Protein AF-A0A7C5N880-F1 (afdb_monomer)

Foldseek 3Di:
DDPPDDPVNVVVVLVPDDPVVVVVVVVVCVVVVVDDDDDDDDDLVVVLVVVVVVVDDPVVSVVSSVVCCPDPVND

Radius of gyration: 20.44 Å; Cα contacts (8 Å, |Δi|>4): 24; chains: 1; bounding box: 35×37×50 Å

Secondary structure (DSSP, 8-state):
------HHHHHHHHHTS-HHHHHHHHHHHHHTT-S-PPP-PPPHHHHHHHHHHTT--HHHHHHHHHHHHHSTTT-

Sequence (75 aa):
MSIDLKTKDIISLISQMSLNELEKVKNSLVERELYFKKFQKDDIENIINDFKREEYSNDFLTDLEEGLKKSSVYK

pLDDT: mean 88.52, std 11.67, range [37.34, 98.0]

Structure (mmCIF, N/CA/C/O backbone):
data_AF-A0A7C5N880-F1
#
_entry.id   AF-A0A7C5N880-F1
#
loop_
_atom_site.group_PDB
_atom_site.id
_atom_site.type_symbol
_atom_site.label_atom_id
_atom_site.label_alt_id
_atom_site.label_comp_id
_atom_site.label_asym_id
_atom_site.label_entity_id
_atom_site.label_seq_id
_atom_site.pdbx_PDB_ins_code
_atom_site.Cartn_x
_atom_site.Cartn_y
_atom_site.Cartn_z
_atom_site.occupancy
_atom_site.B_iso_or_equiv
_atom_site.auth_seq_id
_atom_site.auth_comp_id
_atom_site.auth_asym_id
_atom_site.auth_atom_id
_atom_site.pdbx_PDB_model_num
ATOM 1 N N . MET A 1 1 ? 4.703 21.834 9.225 1.00 37.34 1 MET A N 1
ATOM 2 C CA . MET A 1 1 ? 4.565 21.752 10.693 1.00 37.34 1 MET A CA 1
ATOM 3 C C . MET A 1 1 ? 4.634 20.274 11.033 1.00 37.34 1 MET A C 1
ATOM 5 O O . MET A 1 1 ? 3.723 19.548 10.661 1.00 37.34 1 MET A O 1
ATOM 9 N N . SER A 1 2 ? 5.757 19.802 11.570 1.00 46.09 2 SER A N 1
ATOM 10 C CA . SER A 1 2 ? 5.945 18.378 11.871 1.00 46.09 2 SER A CA 1
ATOM 11 C C . SER A 1 2 ? 5.486 18.140 13.301 1.00 46.09 2 SER A C 1
ATOM 13 O O . SER A 1 2 ? 6.044 18.717 14.230 1.00 46.09 2 SER A O 1
ATOM 15 N N . ILE A 1 3 ? 4.423 17.362 13.464 1.00 60.00 3 ILE A N 1
ATOM 16 C CA . ILE A 1 3 ? 3.914 16.984 14.777 1.00 60.00 3 ILE A CA 1
ATOM 17 C C . ILE A 1 3 ? 4.767 15.803 15.259 1.00 60.00 3 ILE A C 1
ATOM 19 O O . ILE A 1 3 ? 4.607 14.692 14.763 1.00 60.00 3 ILE A O 1
ATOM 23 N N . ASP A 1 4 ? 5.690 16.045 16.194 1.00 65.62 4 ASP A N 1
ATOM 24 C CA . ASP A 1 4 ? 6.461 14.990 16.871 1.00 65.62 4 ASP A CA 1
ATOM 25 C C . ASP A 1 4 ? 5.614 14.378 18.001 1.00 65.62 4 ASP A C 1
ATOM 27 O O . ASP A 1 4 ? 5.817 14.638 19.186 1.00 65.62 4 ASP A O 1
ATOM 31 N N . LEU A 1 5 ? 4.571 13.633 17.623 1.00 71.50 5 LEU A N 1
ATOM 32 C CA . LEU A 1 5 ? 3.768 12.847 18.561 1.00 71.50 5 LEU A CA 1
ATOM 33 C C . LEU A 1 5 ? 4.355 11.445 18.660 1.00 71.50 5 LEU A C 1
ATOM 35 O O . LEU A 1 5 ? 4.415 10.711 17.671 1.00 71.50 5 LEU A O 1
ATOM 39 N N . LYS A 1 6 ? 4.739 11.033 19.871 1.00 86.25 6 LYS A N 1
ATOM 40 C CA . LYS A 1 6 ? 5.185 9.657 20.097 1.00 86.25 6 LYS A CA 1
ATOM 41 C C . LYS A 1 6 ? 3.972 8.736 20.043 1.00 86.25 6 LYS A C 1
ATOM 43 O O . LYS A 1 6 ? 2.899 9.072 20.539 1.00 86.25 6 LYS A O 1
ATOM 48 N N . THR A 1 7 ? 4.155 7.520 19.533 1.00 85.88 7 THR A N 1
ATOM 49 C CA . THR A 1 7 ? 3.090 6.504 19.439 1.00 85.88 7 THR A CA 1
ATOM 50 C C . THR A 1 7 ? 2.349 6.294 20.763 1.00 85.88 7 THR A C 1
ATOM 52 O O . THR A 1 7 ? 1.132 6.136 20.778 1.00 85.88 7 THR A O 1
ATOM 55 N N . LYS A 1 8 ? 3.067 6.354 21.892 1.00 86.75 8 LYS A N 1
ATOM 56 C CA . LYS A 1 8 ? 2.486 6.232 23.237 1.00 86.75 8 LYS A CA 1
ATOM 57 C C . LYS A 1 8 ? 1.448 7.319 23.559 1.00 86.75 8 LYS A C 1
ATOM 59 O O . LYS A 1 8 ? 0.471 7.031 24.242 1.00 86.75 8 LYS A O 1
ATOM 64 N N . ASP A 1 9 ? 1.641 8.534 23.052 1.00 90.56 9 ASP A N 1
ATOM 65 C CA . ASP A 1 9 ? 0.772 9.676 23.336 1.00 90.56 9 ASP A CA 1
ATOM 66 C C . ASP A 1 9 ? -0.533 9.532 22.534 1.00 90.56 9 ASP A C 1
ATOM 68 O O . ASP A 1 9 ? -1.623 9.753 23.058 1.00 90.56 9 ASP A O 1
ATOM 72 N N . ILE A 1 10 ? -0.435 9.025 21.298 1.00 88.62 10 ILE A N 1
ATOM 73 C CA . ILE A 1 10 ? -1.589 8.664 20.459 1.00 88.62 10 ILE A CA 1
ATOM 74 C C . ILE A 1 10 ? -2.403 7.538 21.110 1.00 88.62 10 ILE A C 1
ATOM 76 O O . ILE A 1 10 ? -3.625 7.635 21.202 1.00 88.62 10 ILE A O 1
ATOM 80 N N . ILE A 1 11 ? -1.741 6.484 21.603 1.00 89.19 11 ILE A N 1
ATOM 81 C CA . ILE A 1 11 ? -2.420 5.374 22.290 1.00 89.19 11 ILE A CA 1
ATOM 82 C C . ILE A 1 11 ? -3.140 5.874 23.548 1.00 89.19 11 ILE A C 1
ATOM 84 O O . ILE A 1 11 ? -4.279 5.482 23.794 1.00 89.19 11 ILE A O 1
ATOM 88 N N . SER A 1 12 ? -2.509 6.764 24.321 1.00 91.75 12 SER A N 1
ATOM 89 C CA . SER A 1 12 ? -3.128 7.350 25.512 1.00 91.75 12 SER A CA 1
ATOM 90 C C . SER A 1 12 ? -4.396 8.136 25.168 1.00 91.75 12 SER A C 1
ATOM 92 O O . SER A 1 12 ? -5.420 7.927 25.815 1.00 91.75 12 SER A O 1
ATOM 94 N N . LEU A 1 13 ? -4.370 8.949 24.108 1.00 90.31 13 LEU A N 1
ATOM 95 C CA . LEU A 1 13 ? -5.547 9.678 23.623 1.00 90.31 13 LEU A CA 1
ATOM 96 C C . LEU A 1 13 ? -6.672 8.732 23.183 1.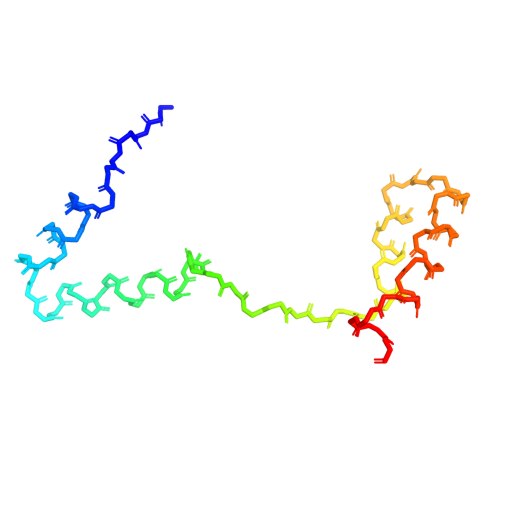00 90.31 13 LEU A C 1
ATOM 98 O O . LEU A 1 13 ? -7.817 8.910 23.588 1.00 90.31 13 LEU A O 1
ATOM 102 N N . ILE A 1 14 ? -6.348 7.698 22.400 1.00 90.69 14 ILE A N 1
ATOM 103 C CA . ILE A 1 14 ? -7.325 6.697 21.940 1.00 90.69 14 ILE A CA 1
ATOM 104 C C . ILE A 1 14 ? -7.948 5.959 23.134 1.00 90.69 14 ILE A C 1
ATOM 106 O O . ILE A 1 14 ? -9.153 5.735 23.153 1.00 90.69 14 ILE A O 1
ATOM 110 N N . SER A 1 15 ? -7.162 5.626 24.162 1.00 91.69 15 SER A N 1
ATOM 111 C CA . SER A 1 15 ? -7.652 4.888 25.338 1.00 91.69 15 SER A CA 1
ATOM 112 C C . SER A 1 15 ? -8.693 5.641 26.175 1.00 91.69 15 SER A C 1
ATOM 114 O O . SER A 1 15 ? -9.423 5.020 26.942 1.00 91.69 15 SER A O 1
ATOM 116 N N . GLN A 1 16 ? -8.765 6.966 26.029 1.00 95.12 16 GLN A N 1
ATOM 117 C CA . GLN A 1 16 ? -9.713 7.823 26.744 1.00 95.12 16 GLN A CA 1
ATOM 118 C C . GLN A 1 16 ? -11.025 8.037 25.973 1.00 95.12 16 GLN A C 1
ATOM 120 O O . GLN A 1 16 ? -11.951 8.643 26.508 1.00 95.12 16 GLN A O 1
ATOM 125 N N . MET A 1 17 ? -11.115 7.558 24.730 1.00 95.88 17 MET A N 1
ATOM 126 C CA . MET A 1 17 ? -12.298 7.716 23.887 1.00 95.88 17 MET A CA 1
ATOM 127 C C . MET A 1 17 ? -13.423 6.764 24.303 1.00 95.88 17 MET A C 1
ATOM 129 O O . MET A 1 17 ? -13.194 5.613 24.679 1.00 95.88 17 MET A O 1
ATOM 133 N N . SER A 1 18 ? -14.667 7.221 24.166 1.00 96.75 18 SER A N 1
ATOM 134 C CA . SER A 1 18 ? -15.830 6.339 24.251 1.00 96.75 18 SER A CA 1
ATOM 135 C C . SER A 1 18 ? -15.866 5.352 23.078 1.00 96.75 18 SER A C 1
ATOM 137 O O . SER A 1 18 ? -15.270 5.582 22.024 1.00 96.75 18 SER A O 1
ATOM 139 N N . LEU A 1 19 ? -16.635 4.267 23.217 1.00 94.12 19 LEU A N 1
ATOM 140 C CA . LEU A 1 19 ? -16.804 3.271 22.152 1.00 94.12 19 LEU A CA 1
ATOM 141 C C . LEU A 1 19 ? -17.258 3.907 20.822 1.00 94.12 19 LEU A C 1
ATOM 143 O O . LEU A 1 19 ? -16.733 3.574 19.767 1.00 94.12 19 LEU A O 1
ATOM 147 N N . ASN A 1 20 ? -18.183 4.869 20.875 1.00 96.06 20 ASN A N 1
ATOM 148 C CA . ASN A 1 20 ? -18.679 5.566 19.685 1.00 96.06 20 ASN A CA 1
ATOM 149 C C . ASN A 1 20 ? -17.586 6.405 19.000 1.00 96.06 20 ASN A C 1
ATOM 151 O O . ASN A 1 20 ? -17.501 6.461 17.776 1.00 96.06 20 ASN A O 1
ATOM 155 N N . GLU A 1 21 ? -16.733 7.068 19.778 1.00 95.06 21 GLU A N 1
ATOM 156 C CA . GLU A 1 21 ? -15.617 7.854 19.243 1.00 95.06 21 GLU A CA 1
ATOM 157 C C . GLU A 1 21 ? -14.535 6.952 18.645 1.00 95.06 21 GLU A C 1
ATOM 159 O O . GLU A 1 21 ? -14.056 7.227 17.545 1.00 95.06 21 GLU A O 1
ATOM 164 N N . LEU A 1 22 ? -14.229 5.831 19.306 1.00 94.88 22 LEU A N 1
ATOM 165 C CA . LEU A 1 22 ? -13.349 4.792 18.771 1.00 94.88 22 LEU A CA 1
ATOM 166 C C . LEU A 1 22 ? -13.859 4.260 17.428 1.00 94.88 22 LEU A C 1
ATOM 168 O O . LEU A 1 22 ? -13.085 4.140 16.479 1.00 94.88 22 LEU A O 1
ATOM 172 N N . GLU A 1 23 ? -15.163 3.994 17.322 1.00 94.44 23 GLU A N 1
ATOM 173 C CA . GLU A 1 23 ? -15.805 3.537 16.086 1.00 94.44 23 GLU A CA 1
ATOM 174 C C . GLU A 1 23 ? -15.630 4.561 14.952 1.00 94.44 23 GLU A C 1
ATOM 176 O O . GLU A 1 23 ? -15.255 4.201 13.835 1.00 94.44 23 GLU A O 1
ATOM 181 N N . LYS A 1 24 ? -15.829 5.855 15.242 1.00 93.94 24 LYS A N 1
ATOM 182 C CA . LYS A 1 24 ? -15.650 6.946 14.268 1.00 93.94 24 LYS A CA 1
ATOM 183 C C . LYS A 1 24 ? -14.202 7.092 13.815 1.00 93.94 24 LYS A C 1
ATOM 185 O O . LYS A 1 24 ? -13.964 7.271 12.620 1.00 93.94 24 LYS A O 1
ATOM 190 N N . VAL A 1 25 ? -13.240 7.009 14.738 1.00 91.56 25 VAL A N 1
ATOM 191 C CA . VAL A 1 25 ? -11.807 7.054 14.407 1.00 91.56 25 VAL A CA 1
ATOM 192 C C . VAL A 1 25 ? -11.433 5.857 13.540 1.00 91.56 25 VAL A C 1
ATOM 194 O O . VAL A 1 25 ? -10.837 6.045 12.482 1.00 91.56 25 VAL A O 1
ATOM 197 N N . LYS A 1 26 ? -11.848 4.644 13.924 1.00 89.62 26 LYS A N 1
ATOM 198 C CA . LYS A 1 26 ? -11.647 3.423 13.132 1.00 89.62 26 LYS A CA 1
ATOM 199 C C . LYS A 1 26 ? -12.193 3.581 11.712 1.00 89.62 26 LYS A C 1
ATOM 201 O O . LYS A 1 26 ? -11.459 3.352 10.757 1.00 89.62 26 LYS A O 1
ATOM 206 N N . ASN A 1 27 ? -13.446 4.007 11.563 1.00 90.88 27 ASN A N 1
ATOM 207 C CA . ASN A 1 27 ? -14.071 4.166 10.248 1.00 90.88 27 ASN A CA 1
ATOM 208 C C . ASN A 1 27 ? -13.375 5.253 9.420 1.00 90.88 27 ASN A C 1
ATOM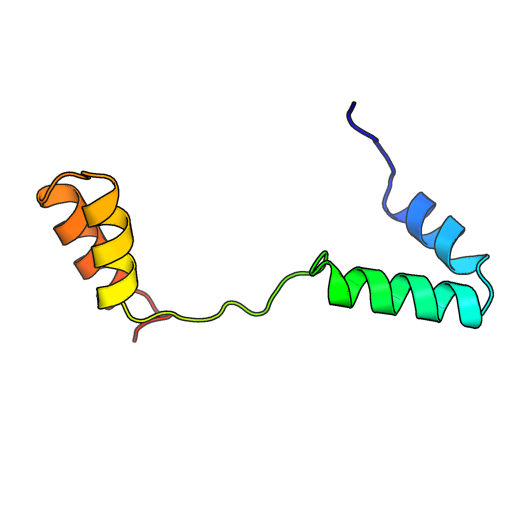 210 O O . ASN A 1 27 ? -13.104 5.041 8.246 1.00 90.88 27 ASN A O 1
ATOM 214 N N . SER A 1 28 ? -12.979 6.365 10.044 1.00 89.81 28 SER A N 1
ATOM 215 C CA . SER A 1 28 ? -12.240 7.434 9.360 1.00 89.81 28 SER A CA 1
ATOM 216 C C . SER A 1 28 ? -10.855 6.985 8.886 1.00 89.81 28 SER A C 1
ATOM 218 O O . SER A 1 28 ? -10.415 7.400 7.818 1.00 89.81 28 SER A O 1
ATOM 220 N N . LEU A 1 29 ? -10.153 6.145 9.659 1.00 87.50 29 LEU A N 1
ATOM 221 C CA . LEU A 1 29 ? -8.887 5.542 9.227 1.00 87.50 29 LEU A CA 1
ATOM 222 C C . LEU A 1 29 ? -9.100 4.640 8.007 1.00 87.50 29 LEU A C 1
ATOM 224 O O . LEU A 1 29 ? -8.264 4.656 7.105 1.00 87.50 29 LEU A O 1
ATOM 228 N N . VAL A 1 30 ? -10.219 3.902 7.977 1.00 83.00 30 VAL A N 1
ATOM 229 C CA . VAL A 1 30 ? -10.615 3.051 6.848 1.00 83.00 30 VAL A CA 1
ATOM 230 C C . VAL A 1 30 ? -10.913 3.883 5.600 1.00 83.00 30 VAL A C 1
ATOM 232 O O . VAL A 1 30 ? -10.278 3.691 4.570 1.00 83.00 30 VAL A O 1
ATOM 235 N N . GLU A 1 31 ? -11.828 4.845 5.710 1.00 86.12 31 GLU A N 1
ATOM 236 C CA . GLU A 1 31 ? -12.283 5.702 4.605 1.00 86.12 31 GLU A CA 1
ATOM 237 C C . GLU A 1 31 ? -11.158 6.534 3.990 1.00 86.12 31 GLU A C 1
ATOM 239 O O . GLU A 1 31 ? -11.124 6.744 2.781 1.00 86.12 31 GLU A O 1
ATOM 244 N N . ARG A 1 32 ? -10.233 7.019 4.822 1.00 85.12 32 ARG A N 1
ATOM 245 C CA . ARG A 1 32 ? -9.093 7.830 4.377 1.00 85.12 32 ARG A CA 1
ATOM 246 C C . ARG A 1 32 ? -7.880 6.994 3.993 1.00 85.12 32 ARG A C 1
ATOM 248 O O . ARG A 1 32 ? -6.846 7.567 3.663 1.00 85.12 32 ARG A O 1
ATOM 255 N N . GLU A 1 33 ? -7.987 5.671 4.103 1.00 79.25 33 GLU A N 1
ATOM 256 C CA . GLU A 1 33 ? -6.929 4.723 3.770 1.00 79.25 33 GLU A CA 1
ATOM 257 C C . GLU A 1 33 ? -5.586 5.063 4.449 1.00 7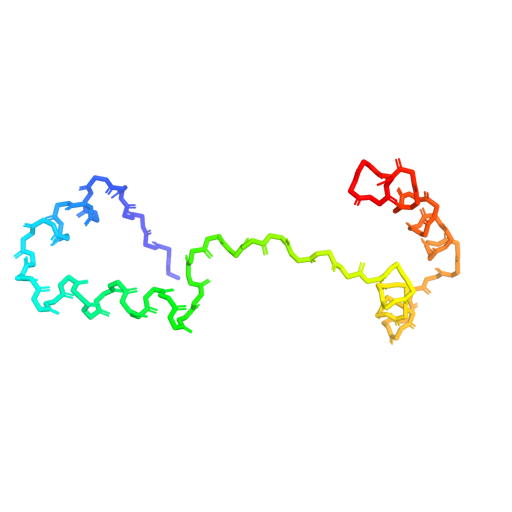9.25 33 GLU A C 1
ATOM 259 O O . GLU A 1 33 ? -4.511 4.903 3.876 1.00 79.25 33 GLU A O 1
ATOM 264 N N . LEU A 1 34 ? -5.655 5.551 5.697 1.00 80.19 34 LEU A N 1
ATOM 265 C CA . LEU A 1 34 ? -4.500 6.012 6.488 1.00 80.19 34 LEU A CA 1
ATOM 266 C C . LEU A 1 34 ? -3.686 4.861 7.102 1.00 80.19 34 LEU A C 1
ATOM 268 O O . LEU A 1 34 ? -2.717 5.087 7.824 1.00 80.19 34 LEU A O 1
ATOM 272 N N . TYR A 1 35 ? -4.095 3.624 6.846 1.00 74.44 35 TYR A N 1
ATOM 273 C CA . TYR A 1 35 ? -3.397 2.399 7.212 1.00 74.44 35 TYR A CA 1
ATOM 274 C C . TYR A 1 35 ? -2.736 1.807 5.968 1.00 74.44 35 TYR A C 1
ATOM 276 O O . TYR A 1 35 ? -3.092 2.138 4.838 1.00 74.44 35 TYR A O 1
ATOM 284 N N . PHE A 1 36 ? -1.776 0.903 6.167 1.00 67.25 36 PHE A N 1
ATOM 285 C CA . PHE A 1 36 ? -1.140 0.213 5.051 1.00 67.25 36 PHE A CA 1
ATOM 286 C C . PHE A 1 36 ? -2.198 -0.505 4.208 1.00 67.25 36 PHE A C 1
ATOM 288 O O . PHE A 1 36 ? -2.804 -1.488 4.646 1.00 67.25 36 PHE A O 1
ATOM 295 N N . LYS A 1 37 ? -2.412 -0.012 2.985 1.00 68.75 37 LYS A N 1
ATOM 296 C CA . LYS A 1 37 ? -3.177 -0.743 1.982 1.00 68.75 37 LYS A CA 1
ATOM 297 C C . LYS A 1 37 ? -2.463 -2.056 1.712 1.00 68.75 37 LYS A C 1
ATOM 299 O O . LYS A 1 37 ? -1.232 -2.109 1.657 1.00 68.75 37 LYS A O 1
ATOM 304 N N . LYS A 1 38 ? -3.236 -3.121 1.505 1.00 72.19 38 LYS A N 1
ATOM 305 C CA . LYS A 1 38 ? -2.667 -4.322 0.896 1.00 72.19 38 LYS A CA 1
ATOM 306 C C . LYS A 1 38 ? -2.065 -3.901 -0.437 1.00 72.19 38 LYS A C 1
ATOM 308 O O . LYS A 1 38 ? -2.748 -3.247 -1.222 1.00 72.19 38 LYS A O 1
ATOM 313 N N . PHE A 1 39 ? -0.805 -4.261 -0.662 1.00 79.31 39 PHE A N 1
ATOM 314 C CA . PHE A 1 39 ? -0.194 -4.110 -1.972 1.00 79.31 39 PHE A CA 1
ATOM 315 C C . PHE A 1 39 ? -1.115 -4.771 -3.001 1.00 79.31 39 PHE A C 1
ATOM 317 O O . PHE A 1 39 ? -1.435 -5.957 -2.877 1.00 79.31 39 PHE A O 1
ATOM 324 N N . GLN A 1 40 ? -1.585 -3.986 -3.965 1.00 81.94 40 GLN A N 1
ATOM 325 C CA . GLN A 1 40 ? -2.336 -4.494 -5.098 1.00 81.94 40 GLN A CA 1
ATOM 326 C C . GLN A 1 40 ? -1.376 -4.559 -6.271 1.00 81.94 40 GLN A C 1
ATOM 328 O O . GLN A 1 40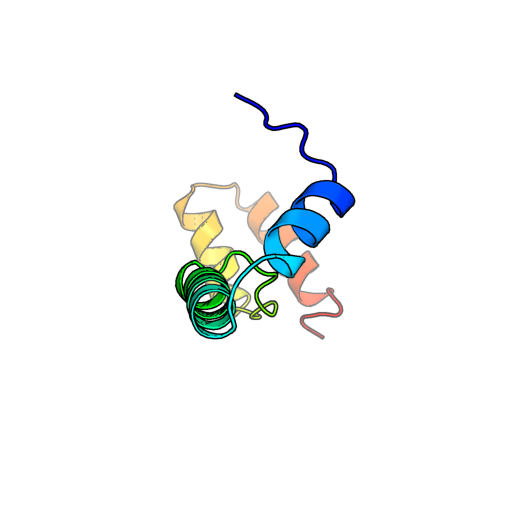 ? -0.823 -3.547 -6.692 1.00 81.94 40 GLN A O 1
ATOM 333 N N . LYS A 1 41 ? -1.132 -5.786 -6.723 1.00 87.38 41 LYS A N 1
ATOM 334 C CA . LYS A 1 41 ? -0.342 -6.053 -7.915 1.00 87.38 41 LYS A CA 1
ATOM 335 C C . LYS A 1 41 ? -1.129 -5.535 -9.116 1.00 87.38 41 LYS A C 1
ATOM 337 O O . LYS A 1 41 ? -2.281 -5.928 -9.280 1.00 87.38 41 LYS A O 1
ATOM 342 N N . ASP A 1 42 ? -0.506 -4.674 -9.903 1.00 92.56 42 ASP A N 1
ATOM 343 C CA . ASP A 1 42 ? -1.020 -4.259 -11.207 1.00 92.56 42 ASP A CA 1
ATOM 344 C C . ASP A 1 42 ? -0.358 -5.104 -12.301 1.00 92.56 42 ASP A C 1
ATOM 346 O O . ASP A 1 42 ? 0.625 -5.801 -12.042 1.00 92.56 42 ASP A O 1
ATOM 350 N N . ASP A 1 43 ? -0.881 -5.063 -13.518 1.00 94.81 43 ASP A N 1
ATOM 351 C CA . ASP A 1 43 ? -0.247 -5.707 -14.658 1.00 94.81 43 ASP A CA 1
ATOM 352 C C . ASP A 1 43 ? 1.021 -4.944 -15.055 1.00 94.81 43 ASP A C 1
ATOM 354 O O . ASP A 1 43 ? 1.051 -3.712 -15.089 1.00 94.81 43 ASP A O 1
ATOM 358 N N . ILE A 1 44 ? 2.086 -5.683 -15.391 1.00 95.88 44 ILE A N 1
ATOM 359 C CA . ILE A 1 44 ? 3.367 -5.083 -15.802 1.00 95.88 44 ILE A CA 1
ATOM 360 C C . ILE A 1 44 ? 3.148 -4.113 -16.968 1.00 95.88 44 ILE A C 1
ATOM 362 O O . ILE A 1 44 ? 3.732 -3.037 -16.979 1.00 95.88 44 ILE A O 1
ATOM 366 N N . GLU A 1 45 ? 2.269 -4.456 -17.911 1.00 96.12 45 GLU A N 1
ATO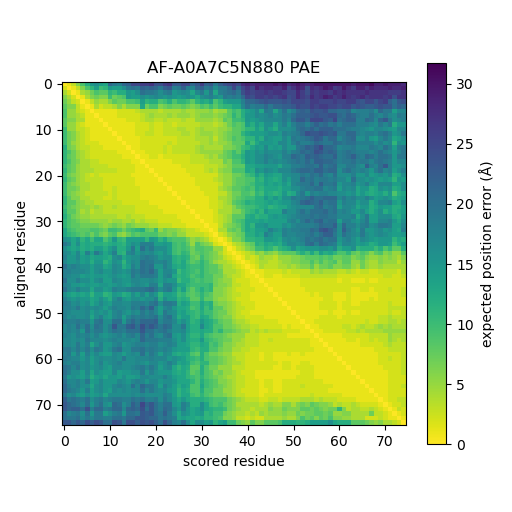M 367 C CA . GLU A 1 45 ? 1.937 -3.600 -19.052 1.00 96.12 45 GLU A CA 1
ATOM 368 C C . GLU A 1 45 ? 1.365 -2.239 -18.625 1.00 96.12 45 GLU A C 1
ATOM 370 O O . GLU A 1 45 ? 1.791 -1.209 -19.149 1.00 96.12 45 GLU A O 1
ATOM 375 N N . ASN A 1 46 ? 0.456 -2.213 -17.644 1.00 96.75 46 ASN A N 1
ATOM 376 C CA . ASN A 1 46 ? -0.113 -0.968 -17.124 1.00 96.75 46 ASN A CA 1
ATOM 377 C C . ASN A 1 46 ? 0.974 -0.107 -16.480 1.00 96.75 46 ASN A C 1
ATOM 379 O O . ASN A 1 46 ? 1.090 1.075 -16.796 1.00 96.75 46 ASN A O 1
ATOM 383 N N . ILE A 1 47 ? 1.838 -0.727 -15.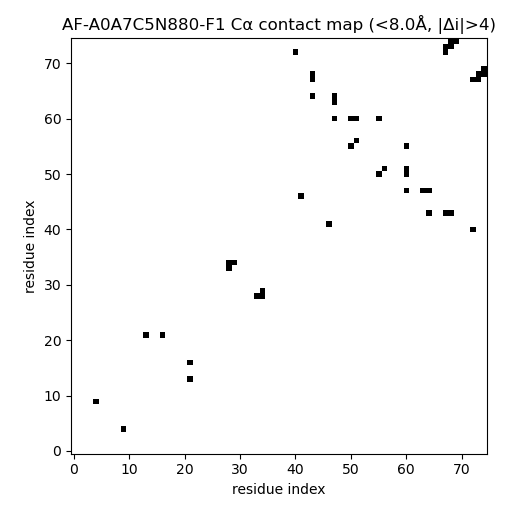673 1.00 95.44 47 ILE A N 1
ATOM 384 C CA . ILE A 1 47 ? 2.966 -0.043 -15.036 1.00 95.44 47 ILE A CA 1
ATOM 385 C C . ILE A 1 47 ? 3.895 0.556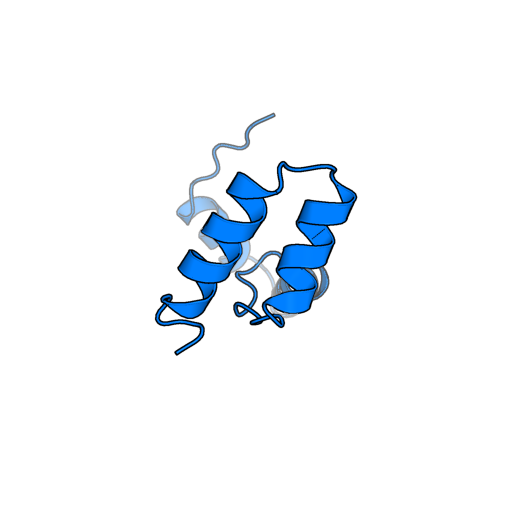 -16.098 1.00 95.44 47 ILE A C 1
ATOM 387 O O . ILE A 1 47 ? 4.239 1.729 -16.015 1.00 95.44 47 ILE A O 1
ATOM 391 N N . ILE A 1 48 ? 4.283 -0.196 -17.132 1.00 97.62 48 ILE A N 1
ATOM 392 C CA . ILE A 1 48 ? 5.147 0.342 -18.195 1.00 97.62 48 ILE A CA 1
ATOM 393 C C . ILE A 1 48 ? 4.463 1.495 -18.940 1.00 97.62 48 ILE A C 1
ATOM 395 O O . ILE A 1 48 ? 5.106 2.507 -19.227 1.00 97.62 48 ILE A O 1
ATOM 399 N N . ASN A 1 49 ? 3.163 1.384 -19.216 1.00 97.19 49 ASN A N 1
ATOM 400 C CA . ASN A 1 49 ? 2.402 2.444 -19.873 1.00 97.19 49 ASN A CA 1
ATOM 401 C C . ASN A 1 49 ? 2.329 3.727 -19.032 1.00 97.19 49 ASN A C 1
ATOM 403 O O . ASN A 1 49 ? 2.403 4.816 -19.599 1.00 97.19 49 ASN A O 1
ATOM 407 N N . ASP A 1 50 ? 2.249 3.626 -17.705 1.00 96.94 50 ASP A N 1
ATOM 408 C CA . ASP A 1 50 ? 2.278 4.784 -16.805 1.00 96.94 50 ASP A CA 1
ATOM 409 C C . ASP A 1 50 ? 3.580 5.569 -16.946 1.00 96.94 50 ASP A C 1
ATOM 411 O O . ASP A 1 50 ? 3.553 6.765 -17.228 1.00 96.94 50 ASP A O 1
ATOM 415 N N . PHE A 1 51 ? 4.723 4.890 -16.857 1.00 96.75 51 PHE A N 1
ATOM 416 C CA . PHE A 1 51 ? 6.027 5.543 -16.998 1.00 96.75 51 PHE A CA 1
ATOM 417 C C . PHE A 1 51 ? 6.278 6.035 -18.426 1.00 96.75 51 PHE A C 1
ATOM 419 O O . PHE A 1 51 ? 6.933 7.054 -18.631 1.00 96.75 51 PHE A O 1
ATOM 426 N N . LYS A 1 52 ? 5.720 5.361 -19.434 1.00 96.31 52 LYS A N 1
ATOM 427 C CA . LYS A 1 52 ? 5.794 5.829 -20.819 1.00 96.31 52 LYS A CA 1
ATOM 428 C C . LYS A 1 52 ? 5.041 7.147 -21.029 1.00 96.31 52 LYS A C 1
ATOM 430 O O . LYS A 1 52 ? 5.500 7.977 -21.810 1.00 96.31 52 LYS A O 1
ATOM 435 N N . ARG A 1 53 ? 3.905 7.354 -20.348 1.00 96.81 53 ARG A N 1
ATOM 436 C CA . ARG A 1 53 ? 3.135 8.615 -20.402 1.00 96.81 53 ARG A CA 1
ATOM 437 C C . ARG A 1 53 ? 3.888 9.794 -19.791 1.00 96.81 53 ARG A C 1
ATOM 439 O O . ARG A 1 53 ? 3.687 10.917 -20.234 1.00 96.81 53 ARG A O 1
ATOM 446 N N . GLU A 1 54 ? 4.776 9.520 -18.845 1.00 96.38 54 GLU A N 1
ATOM 447 C CA . GLU A 1 54 ? 5.668 10.501 -18.216 1.00 96.38 54 GLU A CA 1
ATOM 448 C C . GLU A 1 54 ? 6.986 10.700 -19.001 1.00 96.38 54 GLU A C 1
ATOM 450 O O . GLU A 1 54 ? 7.955 11.241 -18.475 1.00 96.38 54 GLU A O 1
ATOM 455 N N . GLU A 1 55 ? 7.039 10.241 -20.259 1.00 95.25 55 GLU A N 1
ATOM 456 C CA . GLU A 1 55 ? 8.150 10.442 -21.204 1.00 95.25 55 GLU A CA 1
ATOM 457 C C . GLU A 1 55 ? 9.517 9.897 -20.736 1.00 95.25 55 GLU A C 1
ATOM 459 O O . GLU A 1 55 ? 10.577 10.389 -21.134 1.00 95.25 55 GLU A O 1
ATOM 464 N N . TYR A 1 56 ? 9.521 8.833 -19.924 1.00 96.25 56 TYR A N 1
ATOM 465 C CA . TYR A 1 56 ? 10.755 8.136 -19.549 1.00 96.25 56 TYR A CA 1
ATOM 466 C C . TYR A 1 56 ? 11.431 7.462 -20.757 1.00 96.25 56 TYR A C 1
ATOM 468 O O . TYR A 1 56 ? 10.783 7.067 -21.729 1.00 96.25 56 TYR A O 1
ATOM 476 N N . SER A 1 57 ? 12.758 7.301 -20.691 1.00 97.19 57 SER A N 1
ATOM 477 C CA . SER A 1 57 ? 13.541 6.725 -21.789 1.00 97.19 57 SER A CA 1
ATOM 478 C C . SER A 1 57 ? 13.211 5.251 -22.036 1.00 97.19 57 SER A C 1
ATOM 480 O O . SER A 1 57 ? 12.933 4.490 -21.111 1.00 97.19 57 SER A O 1
ATOM 482 N N . ASN A 1 58 ? 13.316 4.819 -23.295 1.00 96.50 58 ASN A N 1
ATOM 483 C CA . ASN A 1 58 ? 13.073 3.421 -23.668 1.00 96.50 58 ASN A CA 1
ATOM 484 C C . ASN A 1 58 ? 14.009 2.441 -22.941 1.00 96.50 58 ASN A C 1
ATOM 486 O O . ASN A 1 58 ? 13.573 1.352 -22.571 1.00 96.50 58 ASN A O 1
ATOM 490 N N . ASP A 1 59 ? 15.263 2.836 -22.702 1.00 97.88 59 ASP A N 1
ATOM 491 C CA . ASP A 1 59 ? 16.231 2.016 -21.964 1.00 97.88 59 ASP A CA 1
ATOM 492 C C . ASP A 1 59 ? 15.760 1.789 -20.520 1.00 97.88 59 ASP A C 1
ATOM 494 O O . ASP A 1 59 ? 15.719 0.656 -20.048 1.00 97.88 59 ASP A O 1
ATOM 498 N N . PHE A 1 60 ? 15.286 2.848 -19.851 1.00 97.69 60 PHE A N 1
ATOM 499 C CA . PHE A 1 60 ? 14.711 2.740 -18.511 1.00 97.69 60 PHE A CA 1
ATOM 500 C C . PHE A 1 60 ? 13.458 1.855 -18.491 1.00 97.69 60 PHE A C 1
ATOM 502 O O . PHE A 1 60 ? 13.313 1.019 -17.601 1.00 97.69 60 PHE A O 1
ATOM 509 N N . LEU A 1 61 ? 12.553 2.020 -19.463 1.00 98.00 61 LEU A N 1
ATOM 510 C CA . LEU A 1 61 ? 11.324 1.223 -19.539 1.00 98.00 61 LEU A CA 1
ATOM 511 C C . LEU A 1 61 ? 11.629 -0.268 -19.742 1.00 98.00 61 LEU A C 1
ATOM 513 O O . LEU A 1 61 ? 10.973 -1.115 -19.137 1.00 98.00 61 LEU A O 1
ATOM 517 N N . THR A 1 62 ? 12.650 -0.582 -20.542 1.00 97.81 62 THR A N 1
ATOM 518 C CA . THR A 1 62 ? 13.111 -1.958 -20.777 1.00 97.81 62 THR A CA 1
ATOM 519 C C . THR A 1 62 ? 13.665 -2.573 -19.492 1.00 97.81 62 THR A C 1
ATOM 521 O O . THR A 1 62 ? 1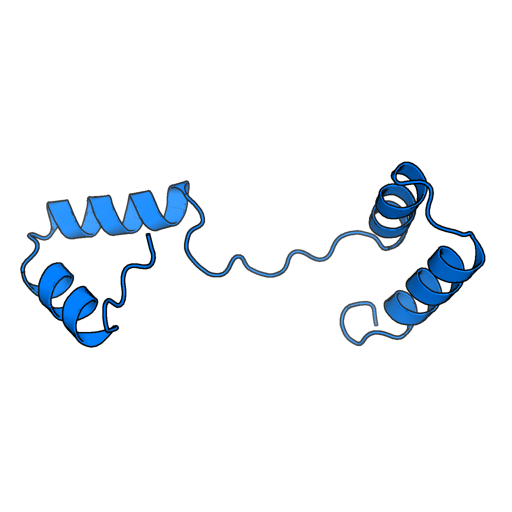3.235 -3.654 -19.086 1.00 97.81 62 THR A O 1
ATOM 524 N N . ASP A 1 63 ? 14.560 -1.857 -18.806 1.00 97.88 63 ASP A N 1
ATOM 525 C CA . ASP A 1 63 ? 15.141 -2.308 -17.538 1.00 97.88 63 ASP A CA 1
ATOM 526 C C . ASP A 1 63 ? 14.067 -2.505 -16.457 1.00 97.88 63 ASP A C 1
ATOM 528 O O . ASP A 1 63 ? 14.098 -3.485 -15.703 1.00 97.88 63 ASP A O 1
ATOM 532 N N . LEU A 1 64 ? 13.083 -1.602 -16.402 1.00 96.94 64 LEU A N 1
ATOM 533 C CA . LEU A 1 64 ? 11.944 -1.693 -15.495 1.00 96.94 64 LEU A CA 1
ATOM 534 C C . LEU A 1 64 ? 11.108 -2.946 -15.779 1.00 96.94 64 LEU A C 1
ATOM 536 O O . LEU A 1 64 ? 10.815 -3.705 -14.853 1.00 96.94 64 LEU A O 1
ATOM 540 N N . GLU A 1 65 ? 10.749 -3.198 -17.039 1.00 97.31 65 GLU A N 1
ATOM 541 C CA . GLU A 1 65 ? 9.938 -4.356 -17.422 1.00 97.31 65 GLU A CA 1
ATOM 542 C C . GLU A 1 65 ? 10.649 -5.674 -17.090 1.00 97.31 65 GLU A C 1
ATOM 544 O O . GLU A 1 65 ? 10.058 -6.587 -16.500 1.00 97.31 65 GLU A O 1
ATOM 549 N N . GLU A 1 66 ? 11.938 -5.776 -17.416 1.00 97.06 66 GLU A N 1
ATOM 550 C CA . GLU A 1 66 ? 12.739 -6.951 -17.088 1.00 97.06 66 GLU A CA 1
ATOM 551 C C . GLU A 1 66 ? 12.892 -7.156 -15.580 1.00 97.06 66 GLU A C 1
ATOM 553 O O . GLU A 1 66 ? 12.802 -8.290 -15.092 1.00 97.06 66 GLU A O 1
ATOM 558 N N . GLY A 1 67 ? 13.127 -6.073 -14.837 1.00 95.94 67 GLY A N 1
ATOM 559 C CA . GLY A 1 67 ? 13.223 -6.096 -13.382 1.00 95.94 67 GLY A CA 1
ATOM 560 C C . GLY A 1 67 ? 11.925 -6.579 -12.738 1.00 95.94 67 GLY A C 1
ATOM 561 O O . GLY A 1 67 ? 11.951 -7.460 -11.873 1.00 95.94 67 GLY A O 1
ATOM 562 N N . LEU A 1 68 ? 10.784 -6.071 -13.212 1.00 94.88 68 LEU A N 1
ATOM 563 C CA . LEU A 1 68 ? 9.460 -6.492 -12.759 1.00 94.88 68 LEU A CA 1
ATOM 564 C C . LEU A 1 68 ? 9.221 -7.973 -13.057 1.00 94.88 68 LEU A C 1
ATOM 566 O O . LEU A 1 68 ? 8.890 -8.706 -12.131 1.00 94.88 68 LEU A O 1
ATOM 570 N N . LYS A 1 69 ? 9.494 -8.458 -14.277 1.00 95.06 69 LYS A N 1
ATOM 571 C CA . LYS A 1 69 ? 9.353 -9.886 -14.644 1.00 95.06 69 LYS A CA 1
ATOM 572 C C . LYS A 1 69 ? 10.196 -10.827 -13.774 1.00 95.06 69 LYS A C 1
ATOM 574 O O . LYS A 1 69 ? 9.809 -11.968 -13.536 1.00 95.06 69 LYS A O 1
ATOM 579 N N . LYS A 1 70 ? 11.357 -10.370 -13.292 1.00 94.81 70 LYS A N 1
ATOM 580 C CA . LYS A 1 70 ? 12.261 -11.152 -12.426 1.00 94.81 70 LYS A CA 1
ATOM 581 C C . LYS A 1 70 ? 11.901 -11.053 -10.935 1.00 94.81 70 LYS A C 1
ATOM 583 O O . LYS A 1 70 ? 12.418 -11.843 -10.136 1.00 94.81 70 LYS A O 1
ATOM 588 N N . SER A 1 71 ? 11.033 -10.117 -10.550 1.00 90.44 71 SER A N 1
ATOM 589 C CA . SER A 1 71 ? 10.610 -9.899 -9.165 1.00 90.44 71 SER A CA 1
ATOM 590 C C . SER A 1 71 ? 9.776 -11.065 -8.635 1.00 90.44 71 SER A C 1
ATOM 592 O O . SER A 1 71 ? 8.920 -11.604 -9.331 1.00 90.44 71 SER A O 1
ATOM 594 N 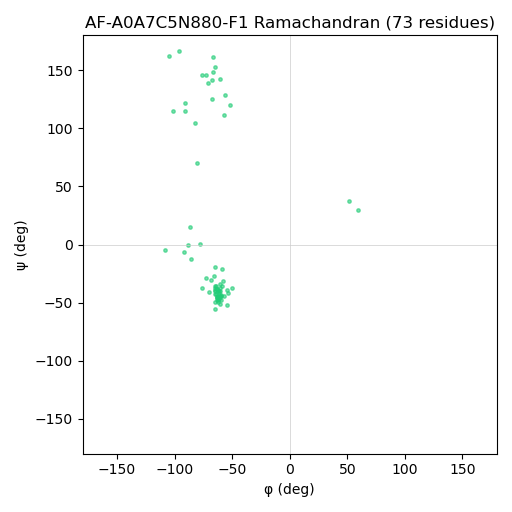N . SER A 1 72 ? 9.966 -11.423 -7.363 1.00 83.06 72 SER A N 1
ATOM 595 C CA . SER A 1 72 ? 9.169 -12.455 -6.681 1.00 83.06 72 SER A CA 1
ATOM 596 C C . SER A 1 72 ? 7.672 -12.148 -6.640 1.00 83.06 72 SER A C 1
ATOM 598 O O . SER A 1 72 ? 6.875 -13.062 -6.476 1.00 83.06 72 SER A O 1
ATOM 600 N N . VAL A 1 73 ? 7.289 -10.881 -6.801 1.00 86.19 73 VAL A N 1
ATOM 601 C CA . VAL A 1 73 ? 5.889 -10.440 -6.858 1.00 86.19 73 VAL A CA 1
ATOM 602 C C . VAL A 1 73 ? 5.220 -10.838 -8.182 1.00 86.19 73 VAL A C 1
ATOM 604 O O . VAL A 1 73 ? 4.006 -11.051 -8.228 1.00 86.19 73 VAL A O 1
ATOM 607 N N . TYR A 1 74 ? 6.001 -10.938 -9.262 1.00 85.12 74 TYR A N 1
ATOM 608 C CA . TYR A 1 74 ? 5.531 -11.235 -10.620 1.00 85.12 74 TYR A CA 1
ATOM 609 C C . TYR A 1 74 ? 5.896 -12.632 -11.124 1.00 85.12 74 TYR A C 1
ATOM 611 O O . TYR A 1 74 ? 5.432 -13.005 -12.200 1.00 85.12 74 TYR A O 1
ATOM 619 N N . LYS A 1 75 ? 6.671 -13.385 -10.341 1.00 75.69 75 LYS A N 1
ATOM 620 C CA . LYS A 1 75 ? 6.863 -14.825 -10.524 1.00 75.69 75 LYS A CA 1
ATOM 621 C C . LYS A 1 75 ? 5.594 -15.620 -10.238 1.00 75.69 75 LYS A C 1
ATOM 623 O O . LYS A 1 75 ? 4.761 -15.146 -9.431 1.00 75.69 75 LYS A O 1
#

Mean predicted aligned error: 10.11 Å

Solvent-accessible surface area (backbone atoms only — not comparable to full-atom values): 4750 Å² total; per-residue (Å²): 135,85,82,91,72,55,70,69,60,54,50,54,57,58,73,72,47,53,72,70,54,48,50,52,53,53,49,50,37,58,78,67,56,75,54,88,69,78,88,74,86,73,57,68,67,59,57,52,51,55,48,51,76,72,68,54,54,69,68,58,50,51,54,49,53,54,51,46,62,70,30,81,88,61,97